Protein AF-A0A842YLH6-F1 (afdb_monomer_lite)

Structure (mmCIF, N/CA/C/O backbone):
data_AF-A0A842YLH6-F1
#
_entry.id   AF-A0A842YLH6-F1
#
loop_
_atom_site.group_PDB
_atom_site.id
_atom_site.type_symbol
_atom_site.label_atom_id
_atom_site.label_alt_id
_atom_site.label_comp_id
_atom_site.label_asym_id
_atom_site.label_entity_id
_atom_site.label_seq_id
_atom_site.pdbx_PDB_ins_code
_atom_site.Cartn_x
_atom_site.Cartn_y
_atom_site.Cartn_z
_atom_site.occupancy
_atom_site.B_iso_or_equiv
_atom_site.auth_seq_id
_atom_site.auth_comp_id
_atom_site.auth_asym_id
_atom_site.auth_atom_id
_atom_site.pdbx_PDB_model_num
ATOM 1 N N . MET A 1 1 ? -18.423 -17.898 -13.783 1.00 36.97 1 MET A N 1
ATOM 2 C CA . MET A 1 1 ? -17.435 -16.815 -13.926 1.00 36.97 1 MET A CA 1
ATOM 3 C C . MET A 1 1 ? -17.607 -15.957 -12.699 1.00 36.97 1 MET A C 1
ATOM 5 O O . MET A 1 1 ? -18.493 -15.117 -12.684 1.00 36.97 1 MET A O 1
ATOM 9 N N . ASP A 1 2 ? -16.869 -16.266 -11.637 1.00 43.34 2 ASP A N 1
ATOM 10 C CA . ASP A 1 2 ? -16.769 -15.355 -10.505 1.00 43.34 2 ASP A CA 1
ATOM 11 C C . ASP A 1 2 ? -16.081 -14.096 -11.019 1.00 43.34 2 ASP A C 1
ATOM 13 O O . ASP A 1 2 ? -14.943 -14.154 -11.492 1.00 43.34 2 ASP A O 1
ATOM 17 N N . GLU A 1 3 ? -16.797 -12.976 -11.005 1.00 46.94 3 GLU A N 1
ATOM 18 C CA . GLU A 1 3 ? -16.207 -11.658 -11.192 1.00 46.94 3 GLU A CA 1
ATOM 19 C C . GLU A 1 3 ? -15.267 -11.420 -10.008 1.00 46.94 3 GLU A C 1
ATOM 21 O O . GLU A 1 3 ? -15.632 -10.847 -8.982 1.00 46.94 3 GLU A O 1
ATOM 26 N N . HIS A 1 4 ? -14.044 -11.942 -10.111 1.00 56.12 4 HIS A N 1
ATOM 27 C CA . HIS A 1 4 ? -12.972 -11.590 -9.203 1.00 56.12 4 HIS A CA 1
ATOM 28 C C . HIS A 1 4 ? -12.702 -10.104 -9.401 1.00 56.12 4 HIS A C 1
ATOM 30 O O . HIS A 1 4 ? -11.997 -9.704 -10.325 1.00 56.12 4 HIS A O 1
ATOM 36 N N . MET A 1 5 ? -13.320 -9.295 -8.544 1.00 60.78 5 MET A N 1
ATOM 37 C CA . MET A 1 5 ? -13.055 -7.872 -8.431 1.00 60.78 5 MET A CA 1
ATOM 38 C C . MET A 1 5 ? -11.539 -7.695 -8.317 1.00 60.78 5 MET A C 1
ATOM 40 O O . MET A 1 5 ? -10.916 -8.225 -7.391 1.00 60.78 5 MET A O 1
ATOM 44 N N . ASP A 1 6 ? -10.934 -7.031 -9.302 1.00 80.31 6 ASP A N 1
ATOM 45 C CA . ASP A 1 6 ? -9.488 -6.873 -9.315 1.00 80.31 6 ASP A CA 1
ATOM 46 C C . ASP A 1 6 ? -9.051 -6.031 -8.109 1.00 80.31 6 ASP A C 1
ATOM 48 O O . ASP A 1 6 ? -9.754 -5.140 -7.624 1.00 80.31 6 ASP A O 1
ATOM 52 N N . VAL A 1 7 ? -7.861 -6.329 -7.601 1.00 78.06 7 VAL A 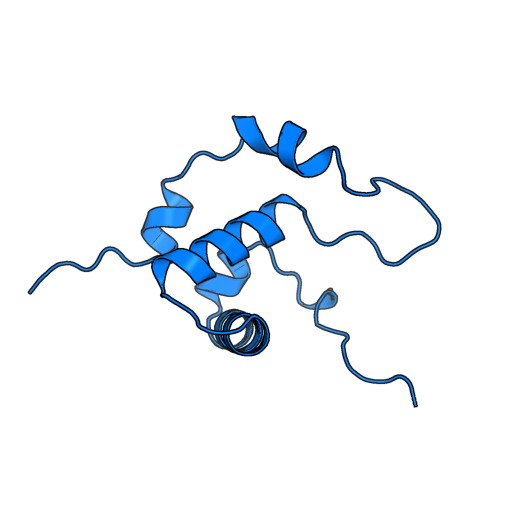N 1
ATOM 53 C CA . VAL A 1 7 ? -7.294 -5.667 -6.423 1.00 78.06 7 VAL A CA 1
ATOM 54 C C . VAL A 1 7 ? -7.148 -4.162 -6.649 1.00 78.06 7 VAL A C 1
ATOM 56 O O . VAL A 1 7 ? -7.295 -3.393 -5.699 1.00 78.06 7 VAL A O 1
ATOM 59 N N . VAL A 1 8 ? -6.936 -3.728 -7.896 1.00 76.00 8 VAL A N 1
ATOM 60 C CA . VAL A 1 8 ? -6.922 -2.307 -8.260 1.00 76.00 8 VAL A CA 1
ATOM 61 C C . VAL A 1 8 ? -8.303 -1.675 -8.053 1.00 76.00 8 VAL A C 1
ATOM 63 O O . VAL A 1 8 ? -8.398 -0.578 -7.501 1.00 76.00 8 VAL A O 1
ATOM 66 N N . SER A 1 9 ? -9.386 -2.368 -8.413 1.00 81.31 9 SER A N 1
ATOM 67 C CA . SER A 1 9 ? -10.759 -1.891 -8.200 1.00 81.31 9 SER A CA 1
ATOM 68 C C . SER A 1 9 ? -11.091 -1.774 -6.713 1.00 81.31 9 SER A C 1
ATOM 70 O O . SER A 1 9 ? -11.588 -0.737 -6.278 1.00 81.31 9 SER A O 1
ATOM 72 N N . ILE A 1 10 ? -10.730 -2.783 -5.913 1.00 82.81 10 ILE A N 1
ATOM 73 C CA . ILE A 1 10 ? -10.930 -2.766 -4.454 1.00 82.81 10 ILE A CA 1
ATOM 74 C C . ILE A 1 10 ? -10.183 -1.584 -3.822 1.00 82.81 10 ILE A C 1
ATOM 76 O O . ILE A 1 10 ? -10.761 -0.818 -3.054 1.00 82.81 10 ILE A O 1
ATOM 80 N N . LEU A 1 11 ? -8.906 -1.401 -4.167 1.00 79.75 11 LEU A N 1
ATOM 81 C CA . LEU A 1 11 ? -8.091 -0.302 -3.642 1.00 79.75 11 LEU A CA 1
ATOM 82 C C . LEU A 1 11 ? -8.590 1.077 -4.079 1.00 79.75 11 LEU A C 1
ATOM 84 O O . LEU A 1 11 ? -8.425 2.033 -3.327 1.00 79.75 11 LEU A O 1
ATOM 88 N N . SER A 1 12 ? -9.202 1.178 -5.260 1.00 77.62 12 SER A N 1
ATOM 89 C CA . SER A 1 12 ? -9.772 2.433 -5.767 1.00 77.62 12 SER A CA 1
ATOM 90 C C . SER A 1 12 ? -11.071 2.809 -5.052 1.00 77.62 12 SER A C 1
ATOM 92 O O . SER A 1 12 ? -11.360 3.990 -4.892 1.00 77.62 12 SER A O 1
ATOM 94 N N . MET A 1 13 ? -11.854 1.820 -4.606 1.00 82.00 13 MET A N 1
ATOM 95 C CA . MET A 1 13 ? -13.096 2.041 -3.851 1.00 82.00 13 MET A CA 1
ATOM 96 C C . MET A 1 13 ? -12.851 2.353 -2.367 1.00 82.00 13 MET A C 1
ATOM 98 O O . MET A 1 13 ? -13.723 2.912 -1.700 1.00 82.00 13 MET A O 1
ATOM 102 N N . LEU A 1 14 ? -11.681 2.000 -1.828 1.00 81.38 14 LEU A N 1
ATOM 103 C CA . LEU A 1 14 ? -11.331 2.261 -0.435 1.00 81.38 14 LEU A CA 1
ATOM 104 C C . LEU A 1 14 ? -10.977 3.738 -0.220 1.00 81.38 14 LEU A C 1
ATOM 106 O O . LEU A 1 14 ? -9.938 4.223 -0.662 1.00 81.38 14 LEU A O 1
ATOM 110 N N . ASN A 1 15 ? -11.809 4.445 0.545 1.00 79.81 15 ASN A N 1
ATOM 111 C CA . ASN A 1 15 ? -11.478 5.782 1.025 1.00 79.81 15 ASN A CA 1
ATOM 112 C C . ASN A 1 15 ? -10.523 5.689 2.228 1.00 79.81 15 ASN A C 1
ATOM 114 O O . ASN A 1 15 ? -10.936 5.363 3.342 1.00 79.81 15 ASN A O 1
ATOM 118 N N . LEU A 1 16 ? -9.241 5.981 1.995 1.00 80.19 16 LEU A N 1
ATOM 119 C CA . LEU A 1 16 ? -8.179 5.909 3.007 1.00 80.19 16 LEU A CA 1
ATOM 120 C C . LEU A 1 16 ? -7.790 7.284 3.585 1.00 80.19 16 LEU A C 1
ATOM 122 O O . LEU A 1 16 ? -6.855 7.369 4.381 1.00 80.19 16 LEU A O 1
ATOM 126 N N . ASN A 1 17 ? -8.513 8.355 3.246 1.00 78.62 17 ASN A N 1
ATOM 127 C CA . ASN A 1 17 ? -8.168 9.720 3.671 1.00 78.62 17 ASN A CA 1
ATOM 128 C C . ASN A 1 17 ? -8.177 9.865 5.203 1.00 78.62 17 ASN A C 1
ATOM 130 O O . ASN A 1 17 ? -7.333 10.540 5.785 1.00 78.62 17 ASN A O 1
ATOM 134 N N . ASN A 1 18 ? -9.090 9.160 5.878 1.00 80.56 18 ASN A N 1
ATOM 135 C CA . ASN A 1 18 ? -9.232 9.223 7.336 1.00 80.56 18 ASN A CA 1
ATOM 136 C C . ASN A 1 18 ? -8.063 8.579 8.097 1.00 80.56 18 ASN A C 1
ATOM 138 O O . ASN A 1 18 ? -7.864 8.876 9.272 1.00 80.56 18 ASN A O 1
ATOM 142 N N . ILE A 1 19 ? -7.303 7.691 7.451 1.00 82.75 19 ILE A N 1
ATOM 143 C CA . ILE A 1 19 ? -6.188 6.974 8.082 1.00 82.75 19 ILE A CA 1
ATOM 144 C C . ILE A 1 19 ? -4.826 7.506 7.640 1.00 82.75 19 ILE A C 1
ATOM 146 O O . ILE A 1 19 ? -3.822 7.151 8.249 1.00 82.75 19 ILE A O 1
ATOM 150 N N . GLU A 1 20 ? -4.773 8.373 6.627 1.00 81.06 20 GLU A N 1
ATOM 151 C CA . GLU A 1 20 ? -3.5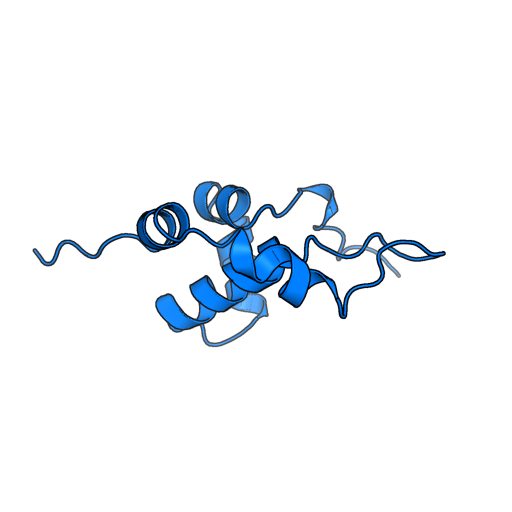26 8.930 6.095 1.00 81.06 20 GLU A CA 1
ATOM 152 C C . GLU A 1 20 ? -2.705 9.632 7.184 1.00 81.06 20 GLU A C 1
ATOM 154 O O . GLU A 1 20 ? -1.505 9.380 7.324 1.00 81.06 20 GLU A O 1
ATOM 159 N N . THR A 1 21 ? -3.364 10.445 8.015 1.00 80.06 21 THR A N 1
ATOM 160 C CA . THR A 1 21 ? -2.726 11.129 9.147 1.00 80.06 21 THR A CA 1
ATOM 161 C C . THR A 1 21 ? -2.147 10.130 10.147 1.00 80.06 21 THR A C 1
ATOM 163 O O . THR A 1 21 ? -1.000 10.284 10.561 1.00 80.06 21 THR A O 1
ATOM 166 N N . THR A 1 22 ? -2.901 9.085 10.498 1.00 83.31 22 THR A N 1
ATOM 167 C CA . THR A 1 22 ? -2.479 8.041 11.444 1.00 83.31 22 THR A CA 1
ATOM 168 C C . THR A 1 22 ? -1.316 7.219 10.897 1.00 83.31 22 THR A C 1
ATOM 170 O O . THR A 1 22 ? -0.331 6.998 11.595 1.00 83.31 22 THR A O 1
ATOM 173 N N . ILE A 1 23 ? -1.384 6.811 9.628 1.00 82.12 23 ILE A N 1
ATOM 174 C CA . ILE A 1 23 ? -0.327 6.037 8.968 1.00 82.12 23 ILE A CA 1
ATOM 175 C C . ILE A 1 23 ? 0.944 6.873 8.826 1.00 82.12 23 ILE A C 1
ATOM 177 O O . ILE A 1 23 ? 2.033 6.318 8.899 1.00 82.12 23 ILE A O 1
ATOM 181 N N . SER A 1 24 ? 0.832 8.191 8.656 1.00 77.62 24 SER A N 1
ATOM 182 C CA . SER A 1 24 ? 1.981 9.080 8.452 1.00 77.62 24 SER A CA 1
ATOM 183 C C . SER A 1 24 ? 2.680 9.516 9.744 1.00 77.62 24 SER A C 1
ATOM 185 O O . SER A 1 24 ? 3.780 10.058 9.675 1.00 77.62 24 SER A O 1
ATOM 187 N N . GLN A 1 25 ? 2.080 9.305 10.921 1.00 78.75 25 GLN A N 1
ATOM 188 C CA . GLN A 1 25 ? 2.677 9.651 12.222 1.00 78.75 25 GLN A CA 1
ATOM 189 C C . GLN A 1 25 ? 4.050 9.008 12.497 1.00 78.75 25 GLN A C 1
ATOM 191 O O . GLN A 1 25 ? 4.944 9.738 12.923 1.00 78.75 25 GLN A O 1
ATOM 196 N N . PRO A 1 26 ? 4.263 7.695 12.270 1.00 76.12 26 PRO A N 1
ATOM 197 C CA . PRO A 1 26 ? 5.550 7.051 12.542 1.00 76.12 26 PRO A CA 1
ATOM 198 C C . PRO A 1 26 ? 6.635 7.347 11.494 1.00 76.12 26 PRO A C 1
ATOM 200 O O . PRO A 1 26 ? 7.789 6.975 11.700 1.00 76.12 26 PRO A O 1
ATOM 203 N N . TYR A 1 27 ? 6.298 7.987 10.369 1.00 73.19 27 TYR A N 1
ATOM 204 C CA . TYR A 1 27 ? 7.250 8.257 9.292 1.00 73.19 27 TYR A CA 1
ATOM 205 C C . TYR A 1 27 ? 7.907 9.629 9.460 1.00 73.19 27 TYR A C 1
ATOM 207 O O . TYR A 1 27 ? 7.265 10.624 9.804 1.00 73.19 27 TYR A O 1
ATOM 215 N N . ILE A 1 28 ? 9.211 9.694 9.185 1.00 67.19 28 ILE A N 1
ATOM 216 C CA . ILE A 1 28 ? 9.984 10.938 9.250 1.00 67.19 28 ILE A CA 1
ATOM 217 C C . ILE A 1 28 ? 9.501 11.875 8.139 1.00 67.19 28 ILE A C 1
ATOM 219 O O . ILE A 1 28 ? 9.685 11.592 6.956 1.00 67.19 28 ILE A O 1
ATOM 223 N N . LYS A 1 29 ? 8.896 13.001 8.531 1.00 64.69 29 LYS A N 1
ATOM 224 C CA . LYS A 1 29 ? 8.358 14.009 7.602 1.00 64.69 29 LYS A CA 1
ATOM 225 C C . LYS A 1 29 ? 9.435 14.924 7.008 1.00 64.69 29 LYS A C 1
ATOM 227 O O . LYS A 1 29 ? 9.237 15.466 5.928 1.00 64.69 29 LYS A O 1
ATOM 232 N N . SER A 1 30 ? 10.552 15.124 7.711 1.00 59.09 30 SER A N 1
ATOM 233 C CA . SER A 1 30 ? 11.666 15.980 7.282 1.00 59.09 30 SER A CA 1
ATOM 234 C C . SER A 1 30 ? 12.943 15.639 8.060 1.00 59.09 30 SER A C 1
ATOM 236 O O . SER A 1 30 ? 12.866 15.325 9.248 1.00 59.09 30 SER A O 1
ATOM 238 N N . GLY A 1 31 ? 14.103 15.675 7.399 1.00 63.03 31 GLY A N 1
ATOM 239 C CA . GLY A 1 31 ? 15.413 15.384 7.993 1.00 63.03 31 GLY A CA 1
ATOM 240 C C . GLY A 1 31 ? 16.465 14.970 6.957 1.00 63.03 31 GLY A C 1
ATOM 241 O O . GLY A 1 31 ? 16.137 14.708 5.801 1.00 63.03 31 GLY A O 1
ATOM 242 N N . ALA A 1 32 ? 17.737 14.904 7.365 1.00 52.78 32 ALA A N 1
ATOM 243 C CA . ALA A 1 32 ? 18.819 14.403 6.516 1.00 52.78 32 ALA A CA 1
ATOM 244 C C . ALA A 1 32 ? 18.666 12.884 6.312 1.00 52.78 32 ALA A C 1
ATOM 246 O O . ALA A 1 32 ? 18.979 12.088 7.195 1.00 52.78 32 ALA A O 1
ATOM 247 N N . GLY A 1 33 ? 18.143 12.481 5.154 1.00 61.06 33 GLY A N 1
ATOM 248 C CA . GLY A 1 33 ? 17.898 11.085 4.805 1.00 61.06 33 GLY A CA 1
ATOM 249 C C . GLY A 1 33 ? 17.162 10.950 3.475 1.00 61.06 33 GLY A C 1
ATOM 250 O O . GLY A 1 33 ? 16.712 11.937 2.894 1.00 61.06 33 GLY A O 1
ATOM 251 N N . ARG A 1 34 ? 17.047 9.718 2.969 1.00 54.91 34 ARG A N 1
ATOM 252 C CA . ARG A 1 34 ? 16.220 9.430 1.789 1.00 54.91 34 ARG A CA 1
ATOM 253 C C . ARG A 1 34 ? 14.775 9.828 2.125 1.00 54.91 34 ARG A C 1
ATOM 255 O O . ARG A 1 34 ? 14.321 9.414 3.196 1.00 54.91 34 ARG A O 1
ATOM 262 N N . PRO A 1 35 ? 14.068 10.609 1.283 1.00 54.97 35 PRO A N 1
ATOM 263 C CA . PRO A 1 35 ? 12.679 10.954 1.557 1.00 54.97 35 PRO A CA 1
ATOM 264 C C . PRO A 1 35 ? 11.908 9.668 1.837 1.00 54.97 35 PRO A C 1
ATOM 266 O O . PRO A 1 35 ? 12.076 8.666 1.134 1.00 54.97 35 PRO A O 1
ATOM 269 N N . SER A 1 36 ? 11.157 9.668 2.937 1.00 57.19 36 SER A N 1
ATOM 270 C CA . SER A 1 36 ? 10.381 8.502 3.329 1.00 57.19 36 SER A CA 1
ATOM 271 C C . SER A 1 36 ? 9.416 8.171 2.197 1.00 57.19 36 SER A C 1
ATOM 273 O O . SER A 1 36 ? 8.759 9.075 1.678 1.00 57.19 36 SER A O 1
ATOM 275 N N . ARG A 1 37 ? 9.354 6.895 1.798 1.00 68.69 37 ARG A N 1
ATOM 276 C CA . ARG A 1 37 ? 8.338 6.434 0.845 1.00 68.69 37 ARG A CA 1
ATOM 277 C C . ARG A 1 37 ? 6.969 6.890 1.333 1.00 68.69 37 ARG A C 1
ATOM 279 O O . ARG A 1 37 ? 6.745 6.892 2.547 1.00 68.69 37 ARG A O 1
ATOM 286 N N . LYS A 1 38 ? 6.060 7.250 0.423 1.00 76.06 38 LYS A N 1
ATOM 287 C CA . LYS A 1 38 ? 4.717 7.707 0.810 1.00 76.06 38 LYS A CA 1
ATOM 288 C C . LYS A 1 38 ? 4.079 6.658 1.741 1.00 76.06 38 LYS A C 1
ATOM 290 O O . LYS A 1 38 ? 3.853 5.527 1.300 1.00 76.06 38 LYS A O 1
ATOM 295 N N . PRO A 1 39 ? 3.778 6.990 3.013 1.00 79.69 39 PRO A N 1
ATOM 296 C CA . PRO A 1 39 ? 3.282 6.022 3.997 1.00 79.69 39 PRO A CA 1
ATOM 297 C C . PRO A 1 39 ? 2.021 5.291 3.526 1.00 79.69 39 PRO A C 1
ATOM 299 O O . PRO A 1 39 ? 1.863 4.083 3.711 1.00 79.69 39 PRO A O 1
ATOM 302 N N . LEU A 1 40 ? 1.152 6.030 2.836 1.00 82.75 40 LEU A N 1
ATOM 303 C CA . LEU A 1 40 ? -0.064 5.509 2.231 1.00 82.75 40 LEU A CA 1
ATOM 304 C C . LEU A 1 40 ? 0.223 4.503 1.104 1.00 82.75 40 LEU A C 1
ATOM 306 O O . LEU A 1 40 ? -0.488 3.507 0.974 1.00 82.75 40 LEU A O 1
ATOM 310 N N . GLY A 1 41 ? 1.281 4.720 0.323 1.00 83.25 41 GLY A N 1
ATOM 311 C CA . GLY A 1 41 ? 1.703 3.813 -0.741 1.00 83.25 41 GLY A CA 1
ATOM 312 C C . GLY A 1 41 ? 2.187 2.465 -0.213 1.00 83.25 41 GLY A C 1
ATOM 313 O O . GLY A 1 41 ? 1.750 1.411 -0.683 1.00 83.25 41 GLY A O 1
ATOM 314 N N . ILE A 1 42 ? 2.988 2.488 0.860 1.00 82.31 42 ILE A N 1
ATOM 315 C CA . ILE A 1 42 ? 3.399 1.271 1.582 1.00 82.31 42 ILE A CA 1
ATOM 316 C C . ILE A 1 42 ? 2.171 0.524 2.109 1.00 82.31 42 ILE A C 1
ATOM 318 O O . ILE A 1 42 ? 2.063 -0.691 1.946 1.00 82.31 42 ILE A O 1
ATOM 322 N N . PHE A 1 43 ? 1.230 1.239 2.724 1.00 85.25 43 PHE A N 1
ATOM 323 C CA . PHE A 1 43 ? 0.024 0.626 3.270 1.00 85.25 43 PHE A CA 1
ATOM 324 C C . PHE A 1 43 ? -0.813 -0.071 2.187 1.00 85.25 43 PHE A C 1
ATOM 326 O O . PHE A 1 43 ? -1.192 -1.233 2.350 1.00 85.25 43 PHE A O 1
ATOM 333 N N . LYS A 1 44 ? -1.027 0.583 1.038 1.00 86.12 44 LYS A N 1
ATOM 334 C CA . LYS A 1 44 ? -1.713 -0.026 -0.111 1.00 86.12 44 LYS A CA 1
ATOM 335 C C . LYS A 1 44 ? -0.974 -1.263 -0.628 1.00 86.12 44 LYS A C 1
ATOM 337 O O . LYS A 1 44 ? -1.609 -2.284 -0.874 1.00 86.12 44 LYS A O 1
ATOM 342 N N . ALA A 1 45 ? 0.355 -1.223 -0.727 1.00 85.94 45 ALA A N 1
ATOM 343 C CA . ALA A 1 45 ? 1.157 -2.380 -1.131 1.00 85.94 45 ALA A CA 1
ATOM 344 C C . ALA A 1 45 ? 1.009 -3.571 -0.160 1.00 85.94 45 ALA A C 1
ATOM 346 O O . ALA A 1 45 ? 0.928 -4.724 -0.590 1.00 85.94 45 ALA A O 1
ATOM 347 N N . LEU A 1 46 ? 0.909 -3.314 1.148 1.00 86.56 46 LEU A N 1
ATOM 348 C CA . LEU A 1 46 ? 0.641 -4.356 2.145 1.00 86.56 46 LEU A CA 1
ATOM 349 C C . LEU A 1 46 ? -0.767 -4.949 2.000 1.00 86.56 46 LEU A C 1
ATOM 351 O O . LEU A 1 46 ? -0.928 -6.161 2.147 1.00 86.56 46 LEU A O 1
ATOM 355 N N . ILE A 1 47 ? -1.772 -4.144 1.644 1.00 87.69 47 ILE A N 1
ATOM 356 C CA . ILE A 1 47 ? -3.110 -4.651 1.304 1.00 87.69 47 ILE A CA 1
ATOM 357 C C . ILE A 1 47 ? -3.038 -5.563 0.072 1.00 87.69 47 ILE A C 1
ATOM 359 O O . ILE A 1 47 ? -3.570 -6.671 0.113 1.00 87.69 47 ILE A O 1
ATOM 363 N N . VAL A 1 48 ? -2.325 -5.161 -0.989 1.00 86.31 48 VAL A N 1
ATOM 364 C CA . VAL A 1 48 ? -2.108 -6.006 -2.184 1.00 86.31 48 VAL A CA 1
ATOM 365 C C . VAL A 1 48 ? -1.482 -7.343 -1.798 1.00 86.31 48 VAL A C 1
ATOM 367 O O . VAL A 1 48 ? -1.925 -8.393 -2.267 1.00 86.31 48 VAL A O 1
ATOM 370 N N . LYS A 1 49 ? -0.471 -7.319 -0.920 1.00 86.56 49 LYS A N 1
ATOM 371 C CA . LYS A 1 49 ? 0.190 -8.528 -0.416 1.00 86.56 49 LYS A CA 1
ATOM 372 C C . LYS A 1 49 ? -0.812 -9.489 0.220 1.00 86.56 49 LYS A C 1
ATOM 374 O O . LYS A 1 49 ? -0.767 -10.681 -0.075 1.00 86.56 49 LYS A O 1
ATOM 379 N N . GLN A 1 50 ? -1.714 -8.970 1.053 1.00 87.88 50 GLN A N 1
ATOM 380 C CA . GLN A 1 50 ? -2.731 -9.775 1.728 1.00 87.88 50 GLN A CA 1
ATOM 381 C C . GLN A 1 50 ? -3.795 -10.291 0.754 1.00 87.88 50 GLN A C 1
ATOM 383 O O . GLN A 1 50 ? -4.050 -11.494 0.711 1.00 87.88 50 GLN A O 1
ATOM 388 N N . LEU A 1 51 ? -4.355 -9.418 -0.088 1.00 84.75 51 LEU A N 1
ATOM 389 C CA . LEU A 1 51 ? -5.416 -9.776 -1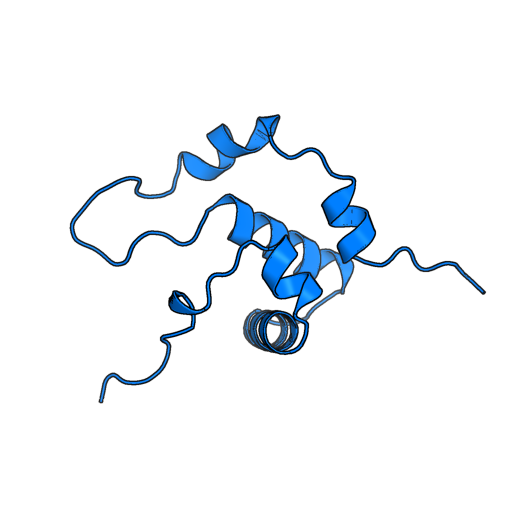.035 1.00 84.75 51 LEU A CA 1
ATOM 390 C C . LEU A 1 51 ? -4.947 -10.791 -2.086 1.00 84.75 51 LEU A C 1
ATOM 392 O O . LEU A 1 51 ? -5.676 -11.723 -2.411 1.00 84.75 51 LEU A O 1
ATOM 396 N N . ARG A 1 52 ? -3.710 -10.661 -2.586 1.00 83.81 52 ARG A N 1
ATOM 397 C CA . ARG A 1 52 ? -3.125 -11.591 -3.571 1.00 83.81 52 ARG A CA 1
ATOM 398 C C . ARG A 1 52 ? -2.339 -12.746 -2.934 1.00 83.81 52 ARG A C 1
ATOM 400 O O . ARG A 1 52 ? -1.648 -13.464 -3.657 1.00 83.81 52 ARG A O 1
ATOM 407 N N . ARG A 1 53 ? -2.406 -12.911 -1.603 1.00 86.12 53 ARG A N 1
ATOM 408 C CA . ARG A 1 53 ? -1.689 -13.941 -0.816 1.00 86.12 53 ARG A CA 1
ATOM 409 C C . ARG A 1 53 ? -0.219 -14.074 -1.237 1.00 86.12 53 ARG A C 1
ATOM 411 O O . ARG A 1 53 ? 0.288 -15.169 -1.474 1.00 86.12 53 ARG A O 1
ATOM 418 N N . ILE A 1 54 ? 0.456 -12.936 -1.395 1.00 85.44 54 ILE A N 1
ATOM 419 C CA . ILE A 1 54 ? 1.827 -12.886 -1.906 1.00 85.44 54 ILE A CA 1
ATOM 420 C C . ILE A 1 54 ? 2.785 -13.337 -0.795 1.00 85.44 54 ILE A C 1
ATOM 422 O O . ILE A 1 54 ? 2.803 -12.729 0.278 1.00 85.44 54 ILE A O 1
ATOM 426 N N . PRO A 1 55 ? 3.615 -14.367 -1.035 1.00 82.62 55 PRO A N 1
ATOM 427 C CA . PRO A 1 55 ? 4.369 -15.022 0.031 1.00 82.62 55 PRO A CA 1
ATOM 428 C C . PRO A 1 55 ? 5.568 -14.209 0.533 1.00 82.62 55 PRO A C 1
ATOM 430 O O . PRO A 1 55 ? 6.022 -14.421 1.652 1.00 82.62 55 PRO A O 1
ATOM 433 N N . SER A 1 56 ? 6.106 -13.283 -0.268 1.00 85.12 56 SER A N 1
ATOM 434 C CA . SER A 1 56 ? 7.293 -12.505 0.103 1.00 85.12 56 SER A CA 1
ATOM 435 C C . SER A 1 56 ? 7.216 -11.058 -0.363 1.00 85.12 56 SER A C 1
ATOM 437 O O . SER A 1 56 ? 6.585 -10.749 -1.375 1.00 85.12 56 SER A O 1
ATOM 439 N N . ASP A 1 57 ? 7.925 -10.181 0.346 1.00 82.88 57 ASP A N 1
ATOM 440 C CA . ASP A 1 57 ? 8.033 -8.770 -0.033 1.00 82.88 57 ASP A CA 1
ATOM 441 C C . ASP A 1 57 ? 8.759 -8.611 -1.370 1.00 82.88 57 ASP A C 1
ATOM 443 O O . ASP A 1 57 ? 8.389 -7.771 -2.180 1.00 82.88 57 ASP A O 1
ATOM 447 N N . ARG A 1 58 ? 9.743 -9.470 -1.661 1.00 82.56 58 ARG A N 1
ATOM 448 C CA . ARG A 1 58 ? 10.458 -9.460 -2.944 1.00 82.56 58 ARG A CA 1
ATOM 449 C C . ARG A 1 58 ? 9.527 -9.736 -4.125 1.00 82.56 58 ARG A C 1
ATOM 451 O O . ARG A 1 58 ? 9.625 -9.073 -5.153 1.00 82.56 58 ARG A O 1
ATOM 458 N N . GLU A 1 59 ? 8.629 -10.707 -3.979 1.00 83.00 59 GLU A N 1
ATOM 459 C CA . GLU A 1 59 ? 7.636 -11.024 -5.009 1.00 83.00 59 GLU A CA 1
ATOM 460 C C . GLU A 1 59 ? 6.570 -9.926 -5.122 1.00 83.00 59 GLU A C 1
ATOM 462 O O . GLU A 1 59 ? 6.121 -9.618 -6.225 1.00 83.00 59 GLU A O 1
ATOM 467 N N . LEU A 1 60 ? 6.215 -9.279 -4.007 1.00 85.00 60 LEU A N 1
ATOM 468 C CA . LEU A 1 60 ? 5.361 -8.092 -4.014 1.00 85.00 60 LEU A CA 1
ATOM 469 C C . LEU A 1 60 ? 6.013 -6.958 -4.818 1.00 85.00 60 LEU A C 1
ATOM 471 O O . LEU A 1 60 ? 5.382 -6.444 -5.735 1.00 85.00 60 LEU A O 1
ATOM 475 N N . TYR A 1 61 ? 7.279 -6.624 -4.546 1.00 81.62 61 TYR A N 1
ATOM 476 C CA . TYR A 1 61 ? 8.027 -5.611 -5.302 1.00 81.62 61 TYR A CA 1
ATOM 477 C C . TYR A 1 61 ? 8.087 -5.932 -6.796 1.00 81.62 61 TYR A C 1
ATOM 479 O O . TYR A 1 61 ? 7.853 -5.055 -7.621 1.00 81.62 61 TYR A O 1
ATOM 487 N N . ARG A 1 62 ? 8.341 -7.196 -7.157 1.00 83.81 62 ARG A N 1
ATOM 488 C CA . ARG A 1 62 ? 8.353 -7.624 -8.561 1.00 83.81 62 ARG A CA 1
ATOM 489 C C . ARG A 1 62 ? 6.997 -7.390 -9.235 1.00 83.81 62 ARG A C 1
ATOM 491 O O . ARG A 1 62 ? 6.955 -6.894 -10.354 1.00 83.81 62 ARG A O 1
ATOM 498 N N . ARG A 1 63 ? 5.891 -7.724 -8.564 1.00 82.94 63 ARG A N 1
ATOM 499 C CA . ARG A 1 63 ? 4.534 -7.530 -9.104 1.00 82.94 63 ARG A CA 1
ATOM 500 C C . ARG A 1 63 ? 4.154 -6.061 -9.208 1.00 82.94 63 ARG A C 1
ATOM 502 O O . ARG A 1 63 ? 3.599 -5.674 -10.224 1.00 82.94 63 ARG A O 1
ATOM 509 N N . LEU A 1 64 ? 4.507 -5.256 -8.208 1.00 81.69 64 LEU A N 1
ATOM 510 C CA . LEU A 1 64 ? 4.322 -3.803 -8.235 1.00 81.69 64 LEU A CA 1
ATOM 511 C C . LEU A 1 64 ? 5.100 -3.142 -9.380 1.00 81.69 64 LEU A C 1
ATOM 513 O O . LEU A 1 64 ? 4.658 -2.130 -9.902 1.00 81.69 64 LEU A O 1
ATOM 517 N N . TRP A 1 65 ? 6.247 -3.703 -9.773 1.00 78.50 65 TRP A N 1
ATOM 518 C CA . TRP A 1 65 ? 7.047 -3.169 -10.877 1.00 78.50 65 TRP A CA 1
ATOM 519 C C . TRP A 1 65 ? 6.573 -3.632 -12.261 1.00 78.50 65 TRP A C 1
ATOM 521 O O . TRP A 1 65 ? 6.710 -2.899 -13.234 1.00 78.50 65 TRP A O 1
ATOM 531 N N 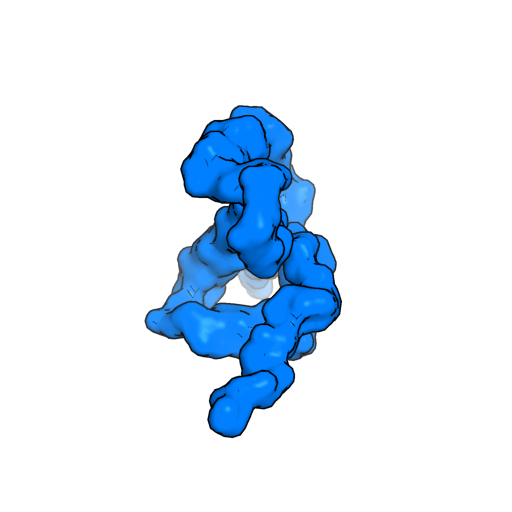. ASN A 1 66 ? 6.013 -4.840 -12.349 1.00 82.56 66 ASN A N 1
ATOM 532 C CA . ASN A 1 66 ? 5.514 -5.408 -13.604 1.00 82.56 66 ASN A CA 1
ATOM 53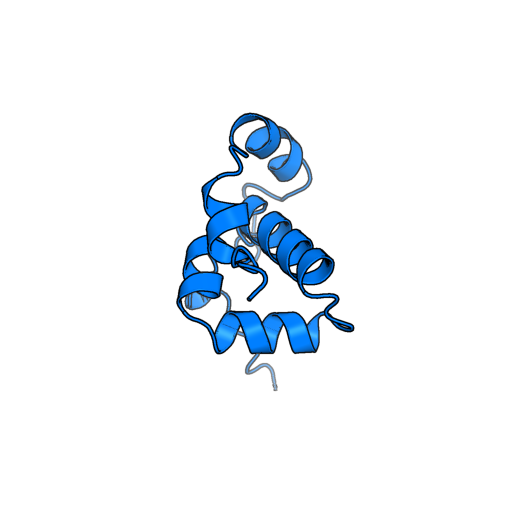3 C C . ASN A 1 66 ? 4.100 -4.929 -13.977 1.00 82.56 66 ASN A C 1
ATOM 535 O O . ASN A 1 66 ? 3.703 -5.073 -15.129 1.00 82.56 66 ASN A O 1
ATOM 539 N N . ASP A 1 67 ? 3.333 -4.414 -13.016 1.00 82.25 67 ASP A N 1
ATOM 540 C CA . ASP A 1 67 ? 1.941 -3.996 -13.187 1.00 82.25 67 ASP A CA 1
ATOM 541 C C . ASP A 1 67 ? 1.830 -2.480 -12.967 1.00 82.25 67 ASP A C 1
ATOM 543 O O . ASP A 1 67 ? 1.907 -1.979 -11.843 1.00 82.25 67 ASP A O 1
ATOM 547 N N . GLU A 1 68 ? 1.677 -1.737 -14.065 1.00 78.38 68 GLU A N 1
ATOM 548 C CA . GLU A 1 68 ? 1.622 -0.274 -14.046 1.00 78.38 68 GLU A CA 1
ATOM 549 C C . GLU A 1 68 ? 0.421 0.258 -13.249 1.00 78.38 68 GLU A C 1
ATOM 551 O O . GLU A 1 68 ? 0.549 1.262 -12.544 1.00 78.38 68 GLU A O 1
ATOM 556 N N . ALA A 1 69 ? -0.721 -0.435 -13.289 1.00 79.62 69 ALA A N 1
ATOM 557 C CA . ALA A 1 69 ? -1.912 -0.043 -12.543 1.00 79.62 69 ALA A CA 1
ATOM 558 C C . ALA A 1 69 ? -1.696 -0.208 -11.032 1.00 79.62 69 ALA A C 1
ATOM 560 O O . ALA A 1 69 ? -2.051 0.676 -10.247 1.00 79.62 69 ALA A O 1
ATOM 561 N N . LEU A 1 70 ? -1.041 -1.298 -10.619 1.00 77.19 70 LEU A N 1
ATOM 562 C CA . LEU A 1 70 ? -0.628 -1.486 -9.228 1.00 77.19 70 LEU A CA 1
ATOM 563 C C . LEU A 1 70 ? 0.426 -0.464 -8.781 1.00 77.19 70 LEU A C 1
ATOM 565 O O . LEU A 1 70 ? 0.379 0.012 -7.646 1.00 77.19 70 LEU A O 1
ATOM 569 N N . ARG A 1 71 ? 1.362 -0.097 -9.659 1.00 79.25 71 ARG A N 1
ATOM 570 C CA . ARG A 1 71 ? 2.366 0.934 -9.368 1.00 79.25 71 ARG A CA 1
ATOM 571 C C . ARG A 1 71 ? 1.716 2.291 -9.101 1.00 79.25 71 ARG A C 1
ATOM 573 O O . ARG A 1 71 ? 2.032 2.936 -8.102 1.00 79.25 71 ARG A O 1
ATOM 580 N N . LEU A 1 72 ? 0.781 2.688 -9.967 1.00 79.19 72 LEU A N 1
ATOM 581 C CA . LEU A 1 72 ? 0.032 3.939 -9.854 1.00 79.19 72 LEU A CA 1
ATOM 582 C C . LEU A 1 72 ? -0.843 3.962 -8.600 1.00 79.19 72 LEU A C 1
ATOM 584 O O . LEU A 1 72 ? -0.823 4.941 -7.856 1.00 79.19 72 LEU A O 1
ATOM 588 N N . ILE A 1 73 ? -1.579 2.881 -8.318 1.00 78.38 73 ILE A N 1
ATOM 589 C CA . ILE A 1 73 ? -2.494 2.874 -7.174 1.00 78.38 73 ILE A CA 1
ATOM 590 C C . ILE A 1 73 ? -1.753 2.905 -5.839 1.00 78.38 73 ILE A C 1
ATOM 592 O O . ILE A 1 73 ? -2.218 3.555 -4.898 1.00 78.38 73 ILE A O 1
ATOM 596 N N . CYS A 1 74 ? -0.591 2.249 -5.767 1.00 78.44 74 CYS A N 1
ATOM 597 C CA . CYS A 1 74 ? 0.302 2.277 -4.616 1.00 78.44 74 CYS A CA 1
ATOM 598 C C . CYS A 1 74 ? 1.165 3.544 -4.551 1.00 78.44 74 CYS A C 1
ATOM 600 O O . CYS A 1 74 ? 1.949 3.655 -3.617 1.00 78.44 74 CYS A O 1
ATOM 602 N N . ASP A 1 75 ? 1.012 4.494 -5.481 1.00 74.81 75 ASP A N 1
ATOM 603 C CA . ASP A 1 75 ? 1.748 5.766 -5.496 1.00 74.81 75 ASP A 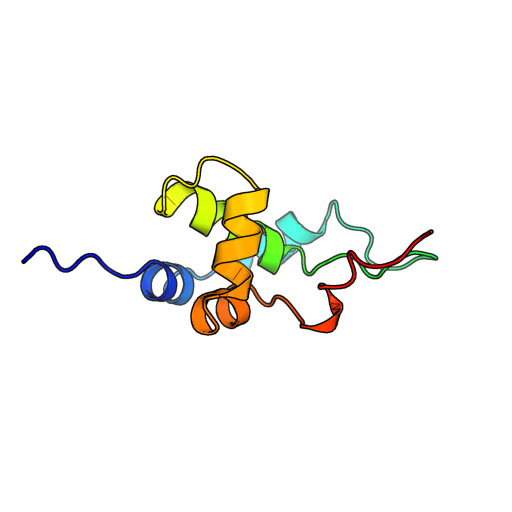CA 1
ATOM 604 C C . ASP A 1 75 ? 3.275 5.561 -5.368 1.00 74.81 75 ASP A C 1
ATOM 606 O O . ASP A 1 75 ? 3.972 6.276 -4.645 1.00 74.81 75 ASP A O 1
ATOM 610 N N . ILE A 1 76 ? 3.777 4.510 -6.034 1.00 70.19 76 ILE A N 1
ATOM 611 C CA . ILE A 1 76 ? 5.195 4.140 -6.057 1.00 70.19 76 ILE A CA 1
ATOM 612 C C . ILE A 1 76 ? 5.849 4.942 -7.175 1.00 70.19 76 ILE A C 1
ATOM 614 O O . ILE A 1 76 ? 5.685 4.635 -8.359 1.00 70.19 76 ILE A O 1
ATOM 618 N N . GLU A 1 77 ? 6.591 5.984 -6.809 1.00 63.91 77 GLU A N 1
ATOM 619 C CA . GLU A 1 77 ? 7.328 6.771 -7.793 1.00 63.91 77 GLU A CA 1
ATOM 620 C C . GLU A 1 77 ? 8.499 5.965 -8.372 1.00 63.91 77 GLU A C 1
ATOM 622 O O . GLU A 1 77 ? 9.188 5.225 -7.671 1.00 63.91 77 GLU A O 1
ATOM 627 N N . GLU A 1 78 ? 8.809 6.177 -9.653 1.00 56.06 78 GLU A N 1
ATOM 628 C CA . GLU A 1 78 ? 9.957 5.553 -10.332 1.00 56.06 78 GLU A CA 1
ATOM 629 C C . GLU A 1 78 ? 11.294 5.836 -9.615 1.00 56.06 78 GLU A C 1
ATOM 631 O O . GLU A 1 78 ? 12.215 5.017 -9.605 1.00 56.06 78 GLU A O 1
ATOM 636 N N . ARG A 1 79 ? 11.357 6.968 -8.906 1.00 56.78 79 ARG A N 1
ATOM 637 C CA . ARG A 1 79 ? 12.480 7.393 -8.060 1.00 56.78 79 ARG A CA 1
ATOM 638 C C . ARG A 1 79 ? 12.702 6.493 -6.837 1.00 56.78 79 ARG A C 1
ATOM 640 O O . ARG A 1 79 ? 13.813 6.462 -6.303 1.00 56.78 79 ARG A O 1
ATOM 647 N N . GLU A 1 80 ? 11.694 5.732 -6.411 1.00 55.81 80 GLU A N 1
ATOM 648 C CA . GLU A 1 80 ? 11.794 4.769 -5.307 1.00 55.81 80 GLU A CA 1
ATOM 649 C C . GLU A 1 80 ? 12.515 3.470 -5.710 1.00 55.81 80 GLU A C 1
ATOM 651 O O . GLU A 1 80 ? 12.912 2.697 -4.831 1.00 55.81 80 GLU A O 1
ATOM 656 N N . ASN A 1 81 ? 12.762 3.252 -7.011 1.00 49.72 81 ASN A N 1
ATOM 657 C CA . ASN A 1 81 ? 13.371 2.031 -7.545 1.00 49.72 81 ASN A CA 1
ATOM 658 C C . ASN A 1 81 ? 14.908 1.978 -7.479 1.00 49.72 81 ASN A C 1
ATOM 660 O O . ASN A 1 81 ? 15.539 1.098 -8.059 1.00 49.72 81 ASN A O 1
ATOM 664 N N . HIS A 1 82 ? 15.561 2.879 -6.745 1.00 45.50 82 HIS A N 1
ATOM 665 C CA . HIS A 1 82 ? 17.006 2.772 -6.545 1.00 45.50 82 HIS A CA 1
ATOM 666 C C . HIS A 1 82 ? 17.338 1.782 -5.413 1.00 45.50 82 HIS A C 1
ATOM 668 O O . HIS A 1 82 ? 17.674 2.175 -4.289 1.00 45.50 82 HIS A O 1
ATOM 674 N N . ILE A 1 83 ? 17.278 0.488 -5.732 1.00 49.38 83 ILE A N 1
ATOM 675 C CA . ILE A 1 83 ? 18.168 -0.534 -5.162 1.00 49.38 83 ILE A CA 1
ATOM 676 C C . ILE A 1 83 ? 19.051 -1.060 -6.300 1.00 49.38 83 ILE A C 1
ATOM 678 O O . ILE A 1 83 ? 18.851 -2.159 -6.793 1.00 49.38 83 ILE A O 1
ATOM 682 N N . THR A 1 84 ? 20.001 -0.227 -6.723 1.00 47.31 84 THR A N 1
ATOM 683 C CA . THR A 1 84 ? 21.211 -0.526 -7.523 1.00 47.31 84 THR A CA 1
ATOM 684 C C . THR A 1 84 ? 21.878 0.839 -7.701 1.00 47.31 84 THR A C 1
ATOM 686 O O . THR A 1 84 ? 21.212 1.759 -8.146 1.00 47.31 84 THR A O 1
ATOM 689 N N . HIS A 1 85 ? 23.105 1.157 -7.315 1.00 39.38 85 HIS A N 1
ATOM 690 C CA . HIS A 1 85 ? 24.287 0.414 -6.917 1.00 39.38 85 HIS A CA 1
ATOM 691 C C . HIS A 1 85 ? 24.851 1.043 -5.636 1.00 39.38 85 HIS A C 1
ATOM 693 O O . HIS A 1 85 ? 24.977 2.265 -5.554 1.00 39.38 85 HIS A O 1
ATOM 699 N N . ARG A 1 86 ? 25.286 0.231 -4.677 1.00 31.58 86 ARG A N 1
ATOM 700 C CA . ARG A 1 86 ? 26.409 0.627 -3.829 1.00 31.58 86 ARG A CA 1
ATOM 701 C C . ARG A 1 86 ? 27.346 -0.568 -3.764 1.00 31.58 86 ARG A C 1
ATOM 703 O O . ARG A 1 86 ? 27.074 -1.527 -3.046 1.00 31.58 86 ARG A O 1
ATOM 710 N N . SER A 1 87 ? 28.318 -0.523 -4.674 1.00 36.47 87 SER A N 1
ATOM 711 C CA . SER A 1 87 ? 29.573 -1.268 -4.608 1.00 36.47 87 SER A CA 1
ATOM 712 C C . SER A 1 87 ? 30.301 -0.988 -3.297 1.00 36.47 87 SER A C 1
ATOM 714 O O . SER A 1 87 ? 30.066 0.105 -2.722 1.00 36.47 87 SER A O 1
#

Sequence (87 aa):
MDEHMDVVSILSMLNLNNIETTISQPYIKSGAGRPSRKPLGIFKALIVKQLRRIPSDRELYRRLWNDEALRLICDIEERENHITHRS

Foldseek 3Di:
DPPPCDLLNVLVPDDCVVCQVVQCVVPDCDDPDDHDDRSQLVVSLVVVCVVVVPPDPVVSVVCCVVDVSSVVSSVPDPVNPPPDDDD

Radius of gyration: 14.38 Å; chains: 1; bounding box: 47×33×27 Å

Secondary structure (DSSP, 8-state):
------HHHHHHH---HHHHHHHHTTS--SSSSSPPPPHHHHHHHHHHHHHTT-S-HHHHHHHHHH-HHHHHHTT--GGGG------

pLDDT: mean 72.87, std 14.3, range [31.58, 87.88]